Protein AF-A0A920E4S6-F1 (afdb_monomer)

Secondary structure (DSSP, 8-state):
--PPPEEEEEE--SHHHHHHHHHHHHT--SSS-EEEEEEE-SS-----SGGGTTPEEESSGGGGGG----SEEEE-S--SSTHHHHHHHHHHHHHHHHH---

pLDDT: mean 86.42, std 15.4, range [35.28, 97.88]

Sequence (102 aa):
MLNPKIKIAIAGVGTVGKGLIDLLLKYKNKQTKIEITAIASRRKQEFKGEIFKNTVFFSDAKKLLKFHNYDILVELIGGEKGVSKDIVFNALREKEKCCNSK

Foldseek 3Di:
DPADEAEEAEEECDPVNVVVLVCCVVCVDPNHHYAHAEYEYCDDDDDDDPSCVNYDYHNDLLVLLVDDPGPYYHYDNDDDDDSSVSNVVSVVVVVVVVVDDD

Radius of gyration: 14.02 Å; Cα contacts (8 Å, |Δi|>4): 143; chains: 1; bounding box: 37×19×35 Å

Nearest PDB structures (foldseek):
  4pg5-assembly1_A  TM=7.756E-01  e=3.990E-06  Staphylococcus aureus M1064
  4pg8-assembly1_A  TM=7.785E-01  e=7.272E-06  Staphylococcus aureus M1064
  4pg6-assembly1_A  TM=7.800E-01  e=8.310E-06  Staphylococcus aureus
  4pg7-assembly1_A  TM=7.750E-01  e=7.272E-06  Staphylococcus aureus M1064
  4pg4-assembly1_A  TM=7.776E-01  e=1.015E-05  Staphylococcus aureus M1064

Structure (mmCIF, N/CA/C/O backbone):
data_AF-A0A920E4S6-F1
#
_entry.id   AF-A0A920E4S6-F1
#
loop_
_atom_site.group_PDB
_atom_site.id
_atom_site.type_symbol
_atom_site.label_atom_id
_atom_site.label_alt_id
_atom_site.label_comp_id
_atom_site.label_asym_id
_atom_site.label_entity_id
_atom_site.label_seq_id
_atom_site.pdbx_PDB_ins_code
_atom_site.Cartn_x
_atom_site.Cartn_y
_atom_site.Cartn_z
_atom_site.occupancy
_atom_sit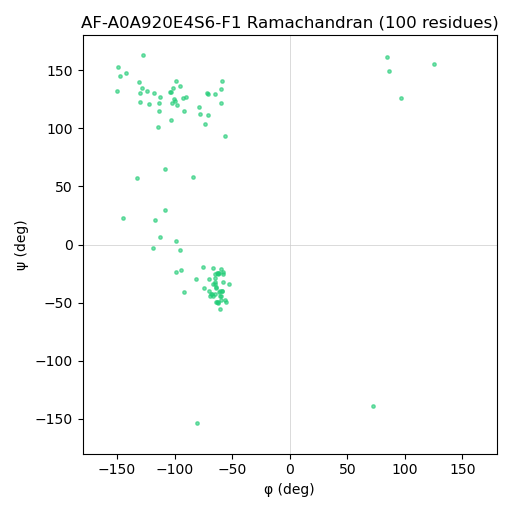e.B_iso_or_equiv
_atom_site.auth_seq_id
_atom_site.auth_comp_id
_atom_site.auth_asym_id
_atom_site.auth_atom_id
_atom_site.pdbx_PDB_model_num
ATOM 1 N N . MET A 1 1 ? -23.712 3.948 14.479 1.00 45.25 1 MET A N 1
ATOM 2 C CA . MET A 1 1 ? -23.388 3.229 13.225 1.00 45.25 1 MET A CA 1
ATOM 3 C C . MET A 1 1 ? -21.918 2.835 13.272 1.00 45.25 1 MET A C 1
ATOM 5 O O . MET A 1 1 ? -21.106 3.650 13.692 1.00 45.25 1 MET A O 1
ATOM 9 N N . LEU A 1 2 ? -21.564 1.592 12.936 1.00 50.66 2 LEU A N 1
ATOM 10 C CA . LEU A 1 2 ? -20.160 1.213 12.748 1.00 50.66 2 LEU A CA 1
ATOM 11 C C . LEU A 1 2 ? -19.678 1.881 11.458 1.00 50.66 2 LEU A C 1
ATOM 13 O O . LEU A 1 2 ? -20.135 1.500 10.386 1.00 50.66 2 LEU A O 1
ATOM 17 N N . ASN A 1 3 ? -18.782 2.866 11.552 1.00 57.41 3 ASN A N 1
ATOM 18 C CA . ASN A 1 3 ? -18.120 3.379 10.355 1.00 57.41 3 ASN A CA 1
ATOM 19 C C . ASN A 1 3 ? -17.357 2.216 9.700 1.00 57.41 3 ASN A C 1
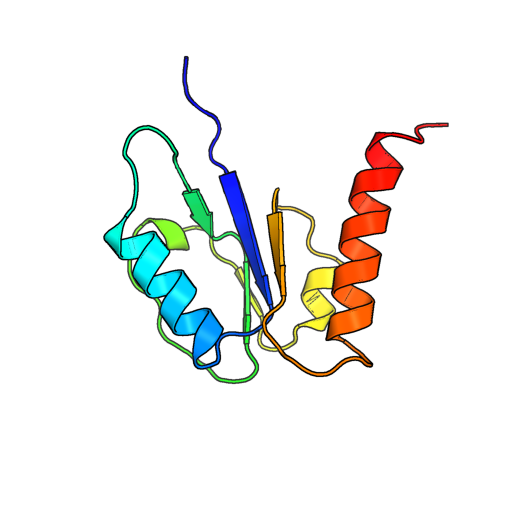ATOM 2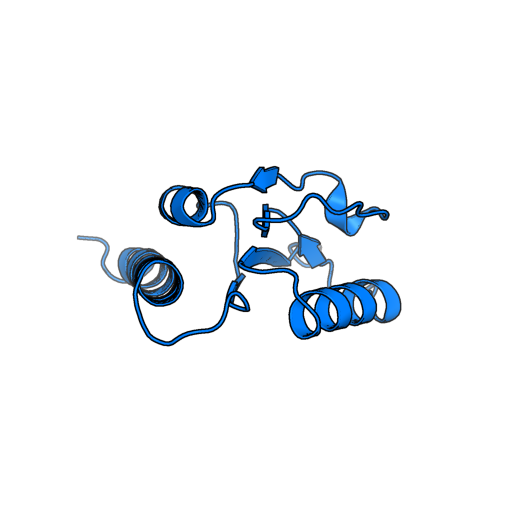1 O O . ASN A 1 3 ? -16.526 1.593 10.382 1.00 57.41 3 ASN A O 1
ATOM 25 N N . PRO A 1 4 ? -17.649 1.879 8.428 1.00 74.81 4 PRO A N 1
ATOM 26 C CA . PRO A 1 4 ? -16.927 0.826 7.737 1.00 74.81 4 PRO A CA 1
ATOM 27 C C . PRO A 1 4 ? -15.443 1.188 7.694 1.00 74.81 4 PRO A C 1
ATOM 29 O O . PRO A 1 4 ? -15.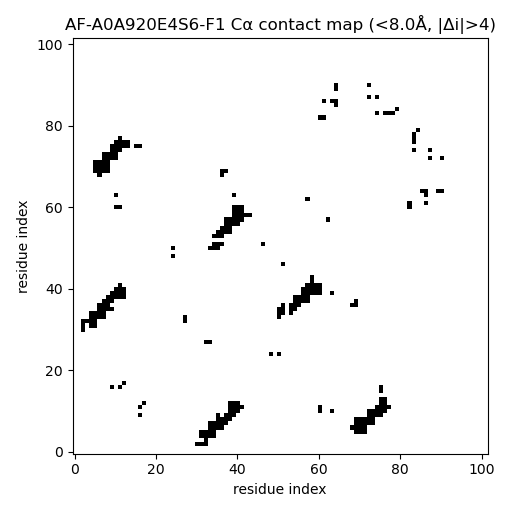068 2.355 7.564 1.00 74.81 4 PRO A O 1
ATOM 32 N N . LYS A 1 5 ? -14.590 0.180 7.880 1.00 86.69 5 LYS A N 1
ATOM 33 C CA . LYS A 1 5 ? -13.148 0.376 7.780 1.00 86.69 5 LYS A CA 1
ATOM 34 C C . LYS A 1 5 ? -12.786 0.748 6.346 1.00 86.69 5 LYS A C 1
ATOM 36 O O . LYS A 1 5 ? -13.155 0.008 5.443 1.00 86.69 5 LYS A O 1
ATOM 41 N N . ILE A 1 6 ? -12.016 1.816 6.165 1.00 91.00 6 ILE A N 1
ATOM 42 C CA . ILE A 1 6 ? -11.433 2.169 4.869 1.00 91.00 6 ILE A CA 1
ATOM 43 C C . ILE A 1 6 ? -10.207 1.286 4.644 1.00 91.00 6 ILE A C 1
ATOM 45 O O . ILE A 1 6 ? -9.247 1.338 5.420 1.00 91.00 6 ILE A O 1
ATOM 49 N N . LYS A 1 7 ? -10.242 0.478 3.588 1.00 93.44 7 LYS A N 1
ATOM 50 C CA . LYS A 1 7 ? -9.166 -0.430 3.192 1.00 93.44 7 LYS A CA 1
ATOM 51 C C . LYS A 1 7 ? -8.238 0.244 2.189 1.00 93.44 7 LYS A C 1
ATOM 53 O O . LYS A 1 7 ? -8.683 0.706 1.138 1.00 93.44 7 LYS A O 1
ATOM 58 N N . ILE A 1 8 ? -6.944 0.250 2.481 1.00 95.56 8 ILE A N 1
ATOM 59 C CA . ILE A 1 8 ? -5.922 0.883 1.645 1.00 95.56 8 ILE A CA 1
ATOM 60 C C . ILE A 1 8 ? -4.930 -0.167 1.136 1.00 95.56 8 ILE A C 1
ATOM 62 O O . ILE A 1 8 ? -4.365 -0.931 1.921 1.00 95.56 8 ILE A O 1
ATOM 66 N N . ALA A 1 9 ? -4.673 -0.161 -0.170 1.00 97.50 9 ALA A N 1
ATOM 67 C CA . ALA A 1 9 ? -3.530 -0.830 -0.781 1.00 97.50 9 ALA A CA 1
ATOM 68 C C . ALA A 1 9 ? -2.455 0.206 -1.141 1.00 97.50 9 ALA A C 1
ATOM 70 O O . ALA A 1 9 ? -2.757 1.225 -1.761 1.00 97.50 9 ALA A O 1
ATOM 71 N N . ILE A 1 10 ? -1.199 -0.047 -0.772 1.00 97.56 10 ILE A N 1
ATOM 72 C CA . ILE A 1 10 ? -0.072 0.861 -1.030 1.00 97.56 10 ILE A CA 1
ATOM 73 C C . ILE A 1 10 ? 0.890 0.203 -2.020 1.00 97.56 10 ILE A C 1
ATOM 75 O O . ILE A 1 10 ? 1.432 -0.873 -1.755 1.00 97.56 10 ILE A O 1
ATOM 79 N N . ALA A 1 11 ? 1.136 0.858 -3.150 1.00 97.00 11 ALA A N 1
ATOM 80 C CA . ALA A 1 11 ? 2.129 0.455 -4.133 1.00 97.00 11 ALA A CA 1
ATOM 81 C C . ALA A 1 11 ? 3.365 1.350 -3.998 1.00 97.00 11 ALA A C 1
ATOM 83 O O . ALA A 1 11 ? 3.334 2.504 -4.391 1.00 97.00 11 ALA A O 1
ATOM 84 N N . GLY A 1 12 ? 4.465 0.826 -3.462 1.00 95.25 12 GLY A N 1
ATOM 85 C CA . GLY A 1 12 ? 5.698 1.583 -3.250 1.00 95.25 12 GLY A CA 1
ATOM 86 C C . GLY A 1 12 ? 5.827 2.133 -1.830 1.00 95.25 12 GLY A C 1
ATOM 87 O O . GLY A 1 12 ? 4.962 2.830 -1.311 1.00 95.25 12 GLY A O 1
ATOM 88 N N . VAL A 1 13 ? 6.953 1.813 -1.187 1.00 95.06 13 VAL A N 1
ATOM 89 C CA . VAL A 1 13 ? 7.267 2.244 0.185 1.00 95.06 13 VAL A CA 1
ATOM 90 C C . VAL A 1 13 ? 8.698 2.784 0.233 1.00 95.06 13 VAL A C 1
ATOM 92 O O . VAL A 1 13 ? 9.578 2.248 0.908 1.00 95.06 13 VAL A O 1
ATOM 95 N N . GLY A 1 14 ? 8.951 3.798 -0.598 1.00 92.12 14 GLY A N 1
ATOM 96 C CA . GLY A 1 14 ? 10.144 4.646 -0.523 1.00 92.12 14 GLY A CA 1
ATOM 97 C C . GLY A 1 14 ? 9.985 5.728 0.549 1.00 92.12 14 GLY A C 1
ATOM 98 O O . GLY A 1 14 ? 9.210 5.562 1.487 1.00 92.12 14 GLY A O 1
ATOM 99 N N . THR A 1 15 ? 10.672 6.860 0.398 1.00 93.75 15 THR A N 1
ATOM 100 C CA . THR A 1 15 ? 10.606 7.980 1.356 1.00 93.75 15 THR A CA 1
ATOM 101 C C . THR A 1 15 ? 9.174 8.467 1.588 1.00 93.75 15 THR A C 1
ATOM 103 O O . THR A 1 15 ? 8.726 8.542 2.729 1.00 93.75 15 THR A O 1
ATOM 106 N N . VAL A 1 16 ? 8.422 8.715 0.510 1.00 95.31 16 VAL A N 1
ATOM 107 C CA . VAL A 1 16 ? 7.038 9.210 0.605 1.00 95.31 16 VAL A CA 1
ATOM 108 C C . VAL A 1 16 ? 6.102 8.151 1.192 1.00 95.31 16 VAL A C 1
ATOM 110 O O . VAL A 1 16 ? 5.306 8.457 2.072 1.00 95.31 16 VAL A O 1
ATOM 113 N N . GLY A 1 17 ? 6.229 6.890 0.766 1.00 94.88 17 GLY A N 1
ATOM 114 C CA . GLY A 1 17 ? 5.393 5.800 1.282 1.00 94.88 17 GLY A CA 1
ATOM 115 C C . GLY A 1 17 ? 5.610 5.515 2.767 1.00 94.88 17 GLY A C 1
ATOM 116 O O . GLY A 1 17 ? 4.643 5.262 3.480 1.00 94.88 17 GLY A O 1
ATOM 117 N N . LYS A 1 18 ? 6.852 5.624 3.258 1.00 94.25 18 LYS A N 1
ATOM 118 C CA . LYS A 1 18 ? 7.142 5.563 4.699 1.00 94.25 18 LYS A CA 1
ATOM 119 C C . LYS A 1 18 ? 6.483 6.722 5.446 1.00 94.25 18 LYS A C 1
ATOM 121 O O . LYS A 1 18 ? 5.749 6.471 6.391 1.00 94.25 18 LYS A O 1
ATOM 126 N N . GLY A 1 19 ? 6.650 7.955 4.963 1.00 95.00 19 GLY A N 1
ATOM 127 C CA . GLY A 1 19 ? 6.027 9.131 5.578 1.00 95.00 19 GLY A CA 1
ATOM 128 C C . GLY A 1 19 ? 4.498 9.045 5.634 1.00 95.00 19 GLY A C 1
ATOM 129 O O . GLY A 1 19 ? 3.903 9.369 6.658 1.00 95.00 19 GLY A O 1
ATOM 130 N N . LEU A 1 20 ? 3.850 8.538 4.578 1.00 95.12 20 LEU A N 1
ATOM 131 C CA . LEU A 1 20 ? 2.410 8.269 4.588 1.00 95.12 20 LEU A CA 1
ATOM 132 C C . LEU A 1 20 ? 2.032 7.272 5.690 1.00 95.12 20 LEU A C 1
ATOM 134 O O . LEU A 1 20 ? 1.093 7.516 6.443 1.00 95.12 20 LEU A O 1
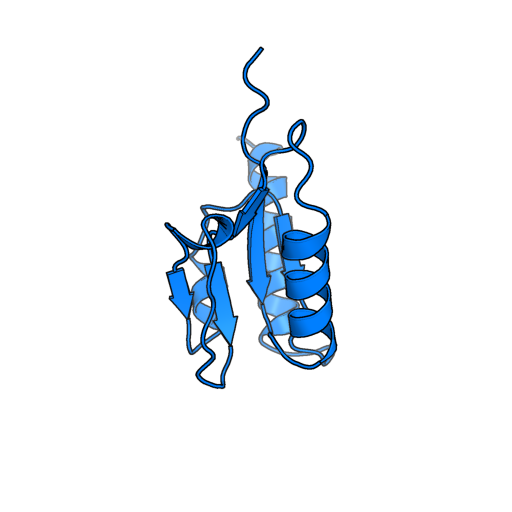ATOM 138 N N . ILE A 1 21 ? 2.756 6.157 5.794 1.00 94.31 21 ILE A N 1
ATOM 139 C CA . ILE A 1 21 ? 2.513 5.142 6.822 1.00 94.31 21 ILE A CA 1
ATOM 140 C C . ILE A 1 21 ? 2.686 5.729 8.228 1.00 94.31 21 ILE A C 1
ATOM 142 O O . ILE A 1 21 ? 1.825 5.514 9.084 1.00 94.31 21 ILE A O 1
ATOM 146 N N . ASP A 1 22 ? 3.738 6.514 8.452 1.00 93.19 22 ASP A N 1
ATOM 147 C CA . ASP A 1 22 ? 3.994 7.170 9.735 1.00 93.19 22 ASP A CA 1
ATOM 148 C C . ASP A 1 22 ? 2.859 8.135 10.105 1.00 93.19 22 ASP A C 1
ATOM 150 O O . ASP A 1 22 ? 2.394 8.147 11.246 1.00 93.19 22 ASP A O 1
ATOM 154 N N . LEU A 1 23 ? 2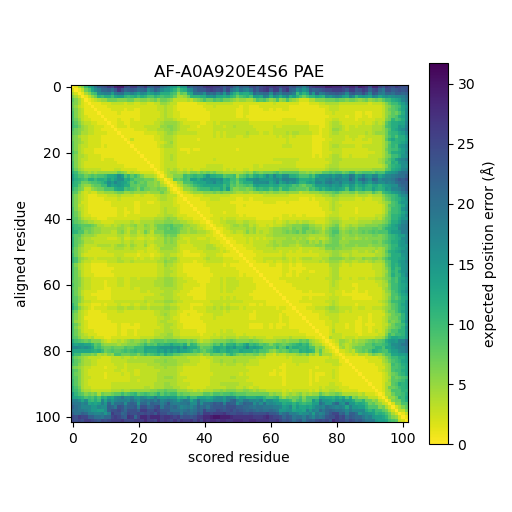.342 8.896 9.133 1.00 92.69 23 LEU A N 1
ATOM 155 C CA . LEU A 1 23 ? 1.187 9.775 9.329 1.00 92.69 23 LEU A CA 1
ATOM 156 C C . LEU A 1 23 ? -0.088 8.987 9.656 1.00 92.69 23 LEU A C 1
ATOM 158 O O . LEU A 1 23 ? -0.816 9.373 10.571 1.00 92.69 23 LEU A O 1
ATOM 162 N N . LEU A 1 24 ? -0.350 7.875 8.964 1.00 91.44 24 LEU A N 1
ATOM 163 C CA . LEU A 1 24 ? -1.513 7.018 9.231 1.00 91.44 24 LEU A CA 1
ATOM 164 C C . LEU A 1 24 ? -1.454 6.387 10.629 1.00 91.44 24 LEU A C 1
ATOM 166 O O . LEU A 1 24 ? -2.482 6.274 11.297 1.00 91.44 24 LEU A O 1
ATOM 170 N N . LEU A 1 25 ? -0.261 6.000 11.086 1.00 90.38 25 LEU A N 1
ATOM 171 C CA . LEU A 1 25 ? -0.043 5.486 12.438 1.00 90.38 25 LEU A CA 1
ATOM 172 C C . LEU A 1 25 ? -0.209 6.586 13.493 1.00 90.38 25 LEU A C 1
ATOM 174 O O . LEU A 1 25 ? -0.874 6.362 14.505 1.00 90.38 25 LEU A O 1
ATOM 178 N N . LYS A 1 26 ? 0.352 7.776 13.244 1.00 88.94 26 LYS A N 1
ATOM 179 C CA . LYS A 1 26 ? 0.310 8.921 14.165 1.00 88.94 26 LYS A CA 1
ATOM 180 C C . LYS A 1 26 ? -1.098 9.489 14.334 1.00 88.94 26 LYS A C 1
ATOM 182 O O . LYS A 1 26 ? -1.495 9.813 15.449 1.00 88.94 26 LYS A O 1
ATOM 187 N N . TYR A 1 27 ? -1.850 9.610 13.243 1.00 83.12 27 TYR A N 1
ATOM 188 C CA . TYR A 1 27 ? -3.161 10.262 13.214 1.00 83.12 27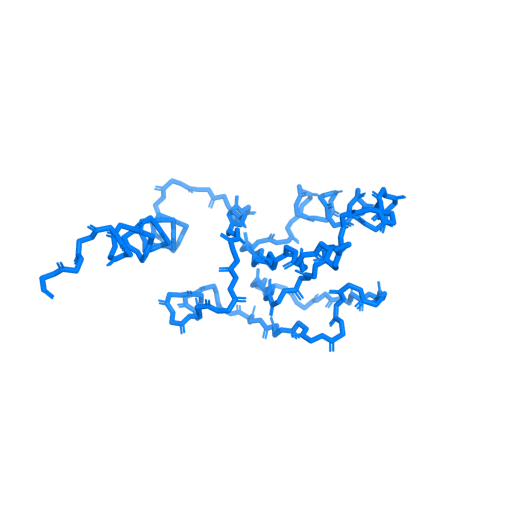 TYR A CA 1
ATOM 189 C C . TYR A 1 27 ? -4.318 9.274 13.049 1.00 83.12 27 TYR A C 1
ATOM 191 O O . TYR A 1 27 ? -5.358 9.633 12.498 1.00 83.12 27 TYR A O 1
ATOM 199 N N . LYS A 1 28 ? -4.172 8.034 13.537 1.00 71.38 28 LYS A N 1
ATOM 200 C CA . LYS A 1 28 ? -5.244 7.026 13.553 1.00 71.38 28 LYS A CA 1
ATOM 201 C C . LYS A 1 28 ? -6.471 7.581 14.299 1.00 71.38 28 LYS A C 1
ATOM 203 O O . LYS A 1 28 ? -6.567 7.492 15.522 1.00 71.38 28 LYS A O 1
ATOM 208 N N . ASN A 1 29 ? -7.411 8.180 13.568 1.00 67.44 29 ASN A N 1
ATOM 209 C CA . ASN A 1 29 ? -8.617 8.764 14.144 1.00 67.44 29 ASN A CA 1
ATOM 210 C C . ASN A 1 29 ? -9.541 7.632 14.621 1.00 67.44 29 ASN A C 1
ATOM 212 O O . ASN A 1 29 ? -9.845 6.708 13.870 1.00 67.44 29 ASN A O 1
ATOM 216 N N . LYS A 1 30 ? -10.026 7.701 15.866 1.00 67.31 30 LYS A N 1
ATOM 217 C CA . LYS A 1 30 ? -10.968 6.707 16.412 1.00 67.31 30 LYS A CA 1
ATOM 218 C C . LYS A 1 30 ? -12.291 6.647 15.630 1.00 67.31 30 LYS A C 1
ATOM 220 O O . LYS A 1 30 ? -12.944 5.606 15.646 1.00 67.31 30 LYS A O 1
ATOM 225 N N . GLN A 1 31 ? -12.671 7.728 14.943 1.00 68.31 31 GLN A N 1
ATOM 226 C CA . GLN A 1 31 ? -13.892 7.810 14.131 1.00 68.31 31 GLN A CA 1
ATOM 227 C C . GLN A 1 31 ? -13.738 7.191 12.732 1.00 68.31 31 GLN A C 1
ATOM 229 O O . GLN A 1 31 ? -14.707 6.648 12.200 1.00 68.31 31 GLN A O 1
ATOM 234 N N . THR A 1 32 ? -12.532 7.209 12.156 1.00 72.38 32 THR A N 1
ATOM 235 C CA . THR A 1 32 ? -12.253 6.631 10.832 1.00 72.38 32 THR A CA 1
ATOM 236 C C . THR A 1 32 ? -11.300 5.462 10.988 1.00 72.38 32 THR A C 1
ATOM 238 O O . THR A 1 32 ? -10.092 5.627 11.146 1.00 72.38 32 THR A O 1
ATOM 241 N N . LYS A 1 33 ? -11.843 4.245 10.944 1.00 86.31 33 LYS A N 1
ATOM 242 C CA . LYS A 1 33 ? -11.021 3.042 11.050 1.00 86.31 33 LYS A CA 1
ATOM 243 C C . LYS A 1 33 ? -10.334 2.791 9.709 1.00 86.31 33 LYS A C 1
ATOM 245 O O . LYS A 1 33 ? -10.997 2.456 8.738 1.00 86.31 33 LYS A O 1
ATOM 250 N N . ILE A 1 34 ? -9.017 2.941 9.659 1.00 89.75 34 ILE A N 1
ATOM 251 C CA . ILE A 1 34 ? -8.214 2.629 8.472 1.00 89.75 34 ILE A CA 1
ATOM 252 C C . ILE A 1 34 ? -7.585 1.246 8.658 1.00 89.75 34 ILE A C 1
ATOM 254 O O . ILE A 1 34 ? -7.164 0.892 9.763 1.00 89.75 34 ILE A O 1
ATOM 258 N N . GLU A 1 35 ? -7.541 0.464 7.586 1.00 92.50 35 GLU A N 1
ATOM 259 C CA . GLU A 1 35 ? -6.858 -0.825 7.498 1.00 92.50 35 GLU A CA 1
ATOM 260 C C . GLU A 1 35 ? -5.983 -0.841 6.246 1.00 92.50 35 GLU A C 1
ATOM 262 O O . GLU A 1 35 ? -6.451 -0.516 5.157 1.00 92.50 35 GLU A O 1
ATOM 267 N N . ILE A 1 36 ? -4.716 -1.226 6.384 1.00 95.50 36 ILE A N 1
ATOM 268 C CA . ILE A 1 36 ? -3.846 -1.440 5.229 1.00 95.50 36 ILE A CA 1
ATOM 269 C C . ILE A 1 36 ? -3.970 -2.914 4.849 1.00 95.50 36 ILE A C 1
ATOM 271 O O . ILE A 1 36 ? -3.611 -3.801 5.620 1.00 95.50 36 ILE A O 1
ATOM 275 N N . THR A 1 37 ? -4.513 -3.196 3.671 1.00 97.25 37 THR A N 1
ATOM 276 C CA . THR A 1 37 ? -4.814 -4.567 3.231 1.00 97.25 37 THR A CA 1
ATOM 277 C C . THR A 1 37 ? -3.750 -5.131 2.304 1.00 97.25 37 THR A C 1
ATOM 279 O O . THR A 1 37 ? -3.580 -6.348 2.242 1.00 97.25 37 THR A O 1
ATOM 282 N N . ALA A 1 38 ? -2.986 -4.272 1.629 1.00 97.88 38 ALA A N 1
ATOM 283 C CA . ALA A 1 38 ? -1.830 -4.687 0.850 1.00 97.88 38 ALA A CA 1
ATOM 284 C C . ALA A 1 38 ? -0.713 -3.642 0.847 1.00 97.88 38 ALA A C 1
ATOM 286 O O . ALA A 1 38 ? -0.968 -2.439 0.790 1.00 97.88 38 ALA A O 1
ATOM 287 N N . ILE A 1 39 ? 0.530 -4.122 0.834 1.00 97.88 39 ILE A N 1
ATOM 288 C CA . ILE A 1 39 ? 1.726 -3.317 0.579 1.00 97.88 39 ILE A CA 1
ATOM 289 C C . ILE A 1 39 ? 2.562 -4.014 -0.492 1.00 97.88 39 ILE A C 1
ATOM 291 O O . ILE A 1 39 ? 3.003 -5.145 -0.295 1.00 97.88 39 ILE A O 1
ATOM 295 N N . ALA A 1 40 ? 2.835 -3.328 -1.600 1.00 97.00 40 ALA A N 1
ATOM 296 C CA . ALA A 1 40 ? 3.816 -3.764 -2.585 1.00 97.00 40 ALA A CA 1
ATOM 297 C C . ALA A 1 40 ? 5.125 -2.981 -2.438 1.00 97.00 40 ALA A C 1
ATOM 299 O O . ALA A 1 40 ? 5.150 -1.756 -2.552 1.00 97.00 40 ALA A O 1
ATOM 300 N N . SER A 1 41 ? 6.233 -3.684 -2.214 1.00 94.81 41 SER A N 1
ATOM 301 C CA . SER A 1 41 ? 7.557 -3.079 -2.101 1.00 94.81 41 SER A CA 1
ATOM 302 C C . SER A 1 41 ? 8.644 -4.035 -2.574 1.00 94.81 41 SER A C 1
ATOM 304 O O . SER A 1 41 ? 8.702 -5.185 -2.150 1.00 94.81 41 SER A O 1
ATOM 306 N N . ARG A 1 42 ? 9.556 -3.538 -3.419 1.00 91.19 42 ARG A N 1
ATOM 307 C CA . ARG A 1 42 ? 10.712 -4.316 -3.904 1.00 91.19 42 ARG A CA 1
ATOM 308 C C . ARG A 1 42 ? 11.687 -4.675 -2.782 1.00 91.19 42 ARG A C 1
ATOM 310 O O . ARG A 1 42 ? 12.396 -5.670 -2.871 1.00 91.19 42 ARG A O 1
ATOM 317 N N . ARG A 1 43 ? 11.759 -3.833 -1.747 1.00 88.50 43 ARG A N 1
ATOM 318 C CA . ARG A 1 43 ? 12.636 -4.032 -0.591 1.00 88.50 43 ARG A CA 1
ATOM 319 C C . ARG A 1 43 ? 11.815 -4.580 0.565 1.00 88.50 43 ARG A C 1
ATOM 321 O O . ARG A 1 43 ? 10.746 -4.045 0.858 1.00 88.50 43 ARG A O 1
ATOM 328 N N . LYS A 1 44 ? 12.345 -5.600 1.245 1.00 86.75 44 LYS A N 1
ATOM 329 C CA . LYS A 1 44 ? 11.778 -6.076 2.510 1.00 86.75 44 LYS A CA 1
ATOM 330 C C . LYS A 1 44 ? 11.793 -4.938 3.529 1.00 86.75 44 LYS A C 1
ATOM 332 O O . LYS A 1 44 ? 12.785 -4.221 3.645 1.00 86.75 44 LYS A O 1
ATOM 337 N N . GLN A 1 45 ? 10.675 -4.763 4.220 1.00 87.88 45 GLN A N 1
ATOM 338 C CA . GLN A 1 45 ? 10.478 -3.747 5.245 1.00 87.88 45 GLN A CA 1
ATOM 339 C C . GLN A 1 45 ? 9.636 -4.344 6.362 1.00 87.88 45 GLN A C 1
ATOM 341 O O . GLN A 1 45 ? 8.786 -5.197 6.108 1.00 87.88 45 GLN A O 1
ATOM 346 N N . GLU A 1 46 ? 9.888 -3.892 7.582 1.00 90.00 46 GLU A N 1
ATOM 347 C CA . GLU A 1 46 ? 9.114 -4.288 8.748 1.00 90.00 46 GLU A CA 1
ATOM 348 C C . GLU A 1 46 ? 8.026 -3.256 9.025 1.00 90.00 46 GLU A C 1
ATOM 350 O O . GLU A 1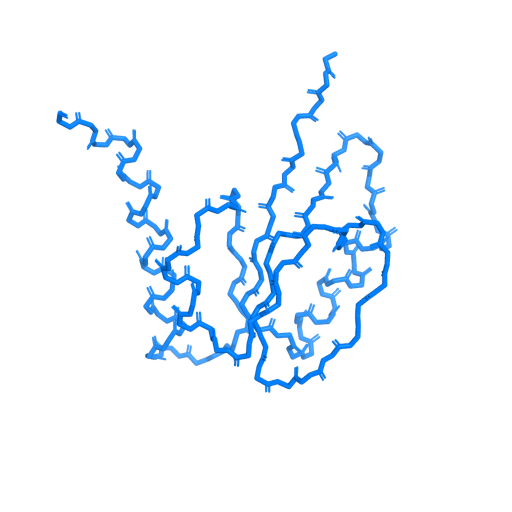 46 ? 8.272 -2.051 8.984 1.00 90.00 46 GLU A O 1
ATOM 355 N N . PHE A 1 47 ? 6.827 -3.742 9.334 1.00 91.25 47 PHE A N 1
ATOM 356 C CA . PHE A 1 47 ? 5.672 -2.920 9.672 1.00 91.25 47 PHE A CA 1
ATOM 357 C C . PHE A 1 47 ? 5.096 -3.415 10.995 1.00 91.25 47 PHE A C 1
ATOM 359 O O . PHE A 1 47 ? 4.955 -4.621 11.202 1.00 91.25 47 PHE A O 1
ATOM 366 N N . LYS A 1 48 ? 4.784 -2.491 11.906 1.00 90.50 48 LYS A N 1
ATOM 367 C CA . LYS A 1 48 ? 4.251 -2.798 13.240 1.00 90.50 48 LYS A CA 1
ATOM 368 C C . LYS A 1 48 ? 3.017 -1.946 13.512 1.00 90.50 48 LYS A C 1
ATOM 370 O O . LYS A 1 48 ? 2.986 -0.769 13.171 1.00 90.50 48 LYS A O 1
ATOM 375 N N . GLY A 1 49 ? 2.011 -2.549 14.140 1.00 88.56 49 GLY A N 1
ATOM 376 C CA . GLY A 1 49 ? 0.760 -1.887 14.510 1.00 88.56 49 GLY A CA 1
ATOM 377 C C . GLY A 1 49 ? -0.479 -2.599 13.970 1.00 88.56 49 GLY A C 1
ATOM 378 O O . GLY A 1 49 ? -0.438 -3.297 12.961 1.00 88.56 49 GLY A O 1
ATOM 379 N N . GLU A 1 50 ? -1.612 -2.404 14.644 1.00 88.94 50 GLU A N 1
ATOM 380 C CA . GLU A 1 50 ? -2.866 -3.116 14.345 1.00 88.94 50 GLU A CA 1
ATOM 381 C C . GLU A 1 50 ? -3.426 -2.854 12.942 1.00 88.94 50 GLU A C 1
ATOM 383 O O . GLU A 1 50 ? -4.157 -3.685 12.409 1.00 88.94 50 GLU A O 1
ATOM 388 N N . ILE A 1 51 ? -3.093 -1.704 12.343 1.00 90.88 51 ILE A N 1
ATOM 389 C CA . ILE A 1 51 ? -3.510 -1.341 10.980 1.00 90.88 51 ILE A CA 1
ATOM 390 C C . ILE A 1 51 ? -3.006 -2.349 9.936 1.00 90.88 51 ILE A C 1
ATOM 392 O O . ILE A 1 51 ? -3.607 -2.452 8.869 1.00 90.88 51 ILE A O 1
ATOM 396 N N . PHE A 1 52 ? -1.954 -3.112 10.269 1.00 93.88 52 PHE A N 1
ATOM 397 C CA . PHE A 1 52 ? -1.345 -4.106 9.392 1.00 93.88 52 PHE A CA 1
ATOM 398 C C . PHE A 1 52 ? -1.793 -5.552 9.644 1.00 93.88 52 PHE A C 1
ATOM 400 O O . PHE A 1 52 ? -1.276 -6.473 9.016 1.00 93.88 52 PHE A O 1
ATOM 407 N N . LYS A 1 53 ? -2.728 -5.789 10.578 1.00 90.62 53 LYS A N 1
ATOM 408 C CA . LYS A 1 53 ? -3.074 -7.142 11.062 1.00 90.62 53 LYS A CA 1
ATOM 409 C C . LYS A 1 53 ? -3.428 -8.129 9.940 1.00 90.62 53 LYS A C 1
ATOM 411 O O . LYS A 1 53 ? -3.107 -9.306 10.054 1.00 90.62 53 LYS A O 1
ATOM 416 N N . ASN A 1 54 ? -4.060 -7.646 8.871 1.00 92.75 54 ASN A N 1
ATOM 417 C CA . ASN A 1 54 ? -4.470 -8.454 7.720 1.00 92.75 54 ASN A CA 1
ATOM 418 C C . ASN A 1 54 ? -3.759 -8.028 6.421 1.00 92.75 54 ASN A C 1
ATOM 420 O O . ASN A 1 54 ? -4.278 -8.267 5.330 1.00 92.75 54 ASN A O 1
ATOM 424 N N . THR A 1 55 ? -2.613 -7.342 6.511 1.00 97.00 55 THR A N 1
ATOM 425 C CA . THR A 1 55 ? -1.895 -6.866 5.324 1.00 97.00 55 THR A CA 1
ATOM 426 C C . THR A 1 55 ? -1.243 -8.019 4.574 1.00 97.00 55 THR A C 1
ATOM 428 O O . THR A 1 55 ? -0.476 -8.796 5.141 1.00 97.00 55 THR A O 1
ATOM 431 N N . VAL A 1 56 ? -1.467 -8.066 3.262 1.00 97.56 56 VAL A N 1
ATOM 432 C CA . VAL A 1 56 ? -0.696 -8.909 2.347 1.00 97.56 56 VAL A CA 1
ATOM 433 C C . VAL A 1 56 ? 0.512 -8.130 1.825 1.00 97.56 56 VAL A C 1
ATOM 435 O O . VAL A 1 56 ? 0.376 -7.031 1.287 1.00 97.56 56 VAL A O 1
ATOM 438 N N . PHE A 1 57 ? 1.706 -8.704 1.952 1.00 97.12 57 PHE A N 1
ATOM 439 C CA . PHE A 1 57 ? 2.942 -8.090 1.469 1.00 97.12 57 PHE A CA 1
ATOM 440 C C . PHE A 1 57 ? 3.369 -8.691 0.131 1.00 97.12 57 PHE A C 1
ATOM 442 O O . PHE A 1 57 ? 3.555 -9.902 -0.001 1.00 97.12 57 PHE A O 1
ATOM 449 N N . PHE A 1 58 ? 3.569 -7.835 -0.866 1.00 97.06 58 PHE A N 1
ATOM 450 C CA . PHE A 1 58 ? 4.005 -8.219 -2.200 1.00 97.06 58 PHE A CA 1
ATOM 451 C C . PHE A 1 58 ? 5.413 -7.692 -2.487 1.00 97.06 58 PHE A C 1
ATOM 453 O O . PHE A 1 58 ? 5.670 -6.494 -2.403 1.00 97.06 58 PHE A O 1
ATOM 460 N N . SER A 1 59 ? 6.321 -8.582 -2.893 1.00 95.25 59 SER A N 1
ATOM 461 C CA . SER A 1 59 ? 7.636 -8.198 -3.429 1.00 95.25 59 SER A CA 1
ATOM 462 C C . SER A 1 59 ? 7.565 -7.664 -4.867 1.00 95.25 59 SER A C 1
ATOM 464 O O . SER A 1 59 ? 8.471 -6.963 -5.313 1.00 95.25 59 SER A O 1
ATOM 466 N N . ASP A 1 60 ? 6.476 -7.975 -5.579 1.00 94.56 60 ASP A N 1
ATOM 467 C CA . ASP A 1 60 ? 6.186 -7.528 -6.941 1.00 94.56 60 ASP A CA 1
ATOM 468 C C . ASP A 1 60 ? 4.855 -6.770 -6.975 1.00 94.56 60 ASP A C 1
ATOM 470 O O . ASP A 1 60 ? 3.802 -7.318 -6.640 1.00 94.56 60 ASP A O 1
ATOM 474 N N . ALA A 1 61 ? 4.904 -5.512 -7.414 1.00 95.19 61 ALA A N 1
ATOM 475 C CA . ALA A 1 61 ? 3.736 -4.651 -7.514 1.00 95.19 61 ALA A CA 1
ATOM 476 C C . ALA A 1 61 ? 2.708 -5.143 -8.541 1.00 95.19 61 ALA A C 1
ATOM 478 O O . ALA A 1 61 ? 1.519 -4.904 -8.342 1.00 95.19 61 ALA A O 1
ATOM 479 N N . LYS A 1 62 ? 3.102 -5.911 -9.569 1.00 95.56 62 LYS A N 1
ATOM 480 C CA . LYS A 1 62 ? 2.154 -6.482 -10.547 1.00 95.56 62 LYS A CA 1
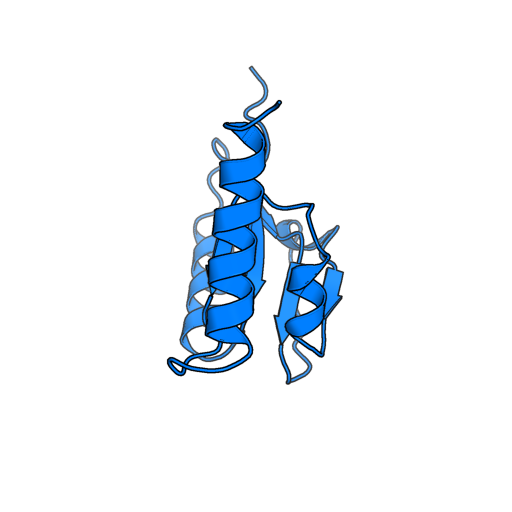ATOM 481 C C . LYS A 1 62 ? 1.087 -7.362 -9.896 1.00 95.56 62 LYS A C 1
ATOM 483 O O . LYS A 1 62 ? 0.001 -7.510 -10.449 1.00 95.56 62 LYS A O 1
ATOM 488 N N . LYS A 1 63 ? 1.348 -7.910 -8.704 1.00 97.12 63 LYS A N 1
ATOM 489 C CA . LYS A 1 63 ? 0.353 -8.675 -7.936 1.00 97.12 63 LYS A CA 1
ATOM 490 C C . LYS A 1 63 ? -0.868 -7.836 -7.543 1.00 97.12 63 LYS A C 1
ATOM 492 O O . LYS A 1 63 ? -1.952 -8.397 -7.407 1.00 97.12 63 LYS A O 1
ATOM 497 N N . LEU A 1 64 ? -0.733 -6.509 -7.453 1.00 96.25 64 LEU A N 1
ATOM 498 C CA . LEU A 1 64 ? -1.856 -5.603 -7.197 1.00 96.25 64 LEU A CA 1
ATOM 499 C C . LEU A 1 64 ? -2.872 -5.556 -8.346 1.00 96.25 64 LEU A C 1
ATOM 501 O O . LEU A 1 64 ? -4.024 -5.221 -8.101 1.00 96.25 64 LEU A O 1
ATOM 505 N N . LEU A 1 65 ? -2.501 -5.959 -9.569 1.00 95.19 65 LEU A N 1
ATOM 506 C CA . LEU A 1 65 ? -3.436 -6.037 -10.702 1.00 95.19 65 LEU A CA 1
ATOM 507 C C . LEU A 1 65 ? -4.569 -7.050 -10.471 1.00 95.19 65 LEU A C 1
ATOM 509 O O . LEU A 1 65 ? -5.632 -6.922 -11.067 1.00 95.19 65 LEU A O 1
ATOM 513 N N . LYS A 1 66 ? -4.335 -8.052 -9.614 1.00 94.81 66 LYS A N 1
ATOM 514 C CA . LYS A 1 66 ? -5.291 -9.120 -9.276 1.00 94.81 66 LYS A CA 1
ATOM 515 C C . LYS A 1 66 ? -5.781 -9.043 -7.828 1.00 94.81 66 LYS A C 1
ATOM 517 O O . LYS A 1 66 ? -6.418 -9.972 -7.336 1.00 94.81 66 LYS A O 1
ATOM 522 N N . PHE A 1 67 ? -5.419 -7.986 -7.107 1.00 95.38 67 PHE A N 1
ATOM 523 C CA . PHE A 1 67 ? -5.819 -7.796 -5.722 1.00 95.38 67 PHE A CA 1
ATOM 524 C C . PHE A 1 67 ? -6.994 -6.825 -5.690 1.00 95.38 67 PHE A C 1
ATOM 526 O O . PHE A 1 67 ? -6.873 -5.716 -6.190 1.00 95.38 67 PHE A O 1
ATOM 533 N N . HIS A 1 68 ? -8.119 -7.230 -5.102 1.00 91.88 68 HIS A N 1
ATOM 534 C CA . HIS A 1 68 ? -9.354 -6.431 -5.116 1.00 91.88 68 HIS A CA 1
ATOM 535 C C . HIS A 1 68 ? -9.829 -6.026 -3.712 1.00 91.88 68 HIS A C 1
ATOM 537 O O . HIS A 1 68 ? -10.810 -5.305 -3.570 1.00 91.88 68 HIS A O 1
ATOM 543 N N . ASN A 1 69 ? -9.142 -6.463 -2.648 1.00 94.00 69 ASN A N 1
ATOM 544 C CA . ASN A 1 69 ? -9.534 -6.169 -1.267 1.00 94.00 69 ASN A CA 1
ATOM 545 C C . ASN A 1 69 ? -9.016 -4.792 -0.807 1.00 94.00 69 ASN A C 1
ATOM 547 O O . ASN A 1 69 ? -8.263 -4.702 0.161 1.00 94.00 69 ASN A O 1
ATOM 551 N N . TYR A 1 70 ? -9.390 -3.718 -1.503 1.00 94.31 70 TYR A N 1
ATOM 552 C CA . TYR A 1 70 ? -9.129 -2.335 -1.093 1.00 94.31 70 TYR A CA 1
ATOM 553 C C . TYR A 1 70 ? -10.220 -1.382 -1.589 1.00 94.31 70 TYR A C 1
ATOM 555 O O . TYR A 1 70 ? -10.833 -1.592 -2.634 1.00 94.31 70 TYR A O 1
ATOM 563 N N . ASP A 1 71 ? -10.409 -0.289 -0.858 1.00 92.81 71 ASP A N 1
ATOM 564 C CA . ASP A 1 71 ? -11.260 0.822 -1.272 1.00 92.81 71 ASP A CA 1
ATOM 565 C C . ASP A 1 71 ? -10.441 1.867 -2.027 1.00 92.81 71 ASP A C 1
ATOM 567 O O . ASP A 1 71 ? -10.893 2.374 -3.056 1.00 92.81 71 ASP A O 1
ATOM 571 N N . ILE A 1 72 ? -9.224 2.126 -1.537 1.00 93.88 72 ILE A N 1
ATOM 572 C CA . ILE A 1 72 ? -8.280 3.120 -2.049 1.00 93.88 72 ILE A CA 1
ATOM 573 C C . ILE A 1 72 ? -6.956 2.434 -2.391 1.00 93.88 72 ILE A C 1
ATOM 575 O O . ILE A 1 72 ? -6.400 1.688 -1.584 1.00 93.88 72 ILE A O 1
ATOM 579 N N . LEU A 1 73 ? -6.432 2.731 -3.576 1.00 96.25 73 LEU A N 1
ATOM 580 C CA . LEU A 1 73 ? -5.069 2.404 -3.971 1.00 96.25 73 LEU A CA 1
ATOM 581 C C . LEU A 1 73 ? -4.221 3.681 -3.919 1.00 96.25 73 LEU A C 1
ATOM 583 O O . LEU A 1 73 ? -4.603 4.695 -4.499 1.00 96.25 73 LEU A O 1
ATOM 587 N N . VAL A 1 74 ? -3.058 3.614 -3.275 1.00 97.19 74 VAL A N 1
ATOM 588 C CA . VAL A 1 74 ? -2.081 4.709 -3.227 1.00 97.19 74 VAL A CA 1
ATOM 589 C C . VAL A 1 74 ? -0.815 4.292 -3.974 1.00 97.19 74 VAL A C 1
ATOM 591 O O . VAL A 1 74 ? -0.127 3.360 -3.556 1.00 97.19 74 VAL A O 1
ATOM 594 N N . GLU A 1 75 ? -0.512 4.967 -5.083 1.00 96.00 75 GLU A N 1
ATOM 595 C CA . GLU A 1 75 ? 0.656 4.693 -5.931 1.00 96.00 75 GLU A CA 1
ATOM 596 C C . GLU A 1 75 ? 1.815 5.645 -5.599 1.00 96.00 75 GLU A C 1
ATOM 598 O O . GLU A 1 75 ? 1.663 6.860 -5.660 1.00 96.00 75 GLU A O 1
ATOM 603 N N . LEU A 1 76 ? 2.952 5.075 -5.193 1.00 96.06 76 LEU A N 1
ATOM 604 C CA . LEU A 1 76 ? 4.170 5.736 -4.701 1.00 96.06 76 LEU A CA 1
ATOM 605 C C . LEU A 1 76 ? 5.452 4.980 -5.128 1.00 96.06 76 LEU A C 1
ATOM 607 O O . LEU A 1 76 ? 6.494 5.069 -4.469 1.00 96.06 76 LEU A O 1
ATOM 611 N N . ILE A 1 77 ? 5.390 4.178 -6.195 1.00 92.38 77 ILE A N 1
ATOM 612 C CA . ILE A 1 77 ? 6.545 3.526 -6.833 1.00 92.38 77 ILE A CA 1
ATOM 613 C C . ILE A 1 77 ? 7.394 4.582 -7.550 1.00 92.38 77 ILE A C 1
ATOM 615 O O . ILE A 1 77 ? 8.625 4.519 -7.473 1.00 92.38 77 ILE A O 1
ATOM 619 N N . GLY A 1 78 ? 6.732 5.544 -8.202 1.00 82.62 78 GLY A N 1
ATOM 620 C CA . GLY A 1 78 ? 7.350 6.578 -9.030 1.00 82.62 78 GLY A CA 1
ATOM 621 C C . GLY A 1 78 ? 7.632 6.125 -10.469 1.00 82.62 78 GLY A C 1
ATOM 622 O O . GLY A 1 78 ? 7.701 4.931 -10.768 1.00 82.62 78 GLY A O 1
ATOM 623 N N . GLY A 1 79 ? 7.830 7.107 -11.356 1.00 79.19 79 GLY A N 1
ATOM 624 C CA . GLY A 1 79 ? 7.954 6.909 -12.805 1.00 79.19 79 GLY A CA 1
ATOM 625 C C . GLY A 1 79 ? 6.597 6.892 -13.521 1.00 79.19 79 GLY A C 1
ATOM 626 O O . GLY A 1 79 ? 5.591 6.492 -12.955 1.00 79.19 79 GLY A O 1
ATOM 627 N N . GLU A 1 80 ? 6.559 7.337 -14.779 1.00 74.06 80 GLU A N 1
ATOM 628 C CA . GLU A 1 80 ? 5.303 7.539 -15.535 1.00 74.06 80 GLU A CA 1
ATOM 629 C C . GLU A 1 80 ? 4.899 6.340 -16.426 1.00 74.06 80 GLU A C 1
ATOM 631 O O . GLU A 1 80 ? 3.849 6.348 -17.075 1.00 74.06 80 GLU A O 1
ATOM 636 N N . LYS A 1 81 ? 5.743 5.300 -16.503 1.00 77.88 81 LYS A N 1
ATOM 637 C CA . LYS A 1 81 ? 5.574 4.142 -17.403 1.00 77.88 81 LYS A CA 1
ATOM 638 C C . LYS A 1 81 ? 5.650 2.816 -16.645 1.00 77.88 81 LYS A C 1
ATOM 640 O O . LYS A 1 81 ? 6.176 2.733 -15.537 1.00 77.88 81 LYS A O 1
ATOM 645 N N . GLY A 1 82 ? 5.162 1.756 -17.287 1.00 89.12 82 GLY A N 1
ATOM 646 C CA . GLY A 1 82 ? 5.229 0.390 -16.771 1.00 89.12 82 GLY A CA 1
ATOM 647 C C . GLY A 1 82 ? 4.271 0.148 -15.606 1.00 89.12 82 GLY A C 1
ATOM 648 O O . GLY A 1 82 ? 3.138 0.622 -15.614 1.00 89.12 82 GLY A O 1
ATOM 649 N N . VAL A 1 83 ? 4.739 -0.586 -14.593 1.00 92.00 83 VAL A N 1
ATOM 650 C CA . VAL A 1 83 ? 3.884 -1.146 -13.534 1.00 92.00 83 VAL A CA 1
ATOM 651 C C . VAL A 1 83 ? 3.076 -0.100 -12.749 1.00 92.00 83 VAL A C 1
ATOM 653 O O . VAL A 1 83 ? 1.955 -0.406 -12.359 1.00 92.00 83 VAL A O 1
ATOM 656 N N . SER A 1 84 ? 3.593 1.123 -12.552 1.00 91.56 84 SER A N 1
ATOM 657 C CA . SER A 1 84 ? 2.830 2.215 -11.916 1.00 91.56 84 SER A CA 1
ATOM 658 C C . SER A 1 84 ? 1.577 2.545 -12.741 1.00 91.56 84 SER A C 1
ATOM 660 O O . SER A 1 84 ? 0.455 2.413 -12.245 1.00 91.56 84 SER A O 1
ATOM 662 N N . LYS A 1 85 ? 1.757 2.849 -14.035 1.00 93.12 85 LYS A N 1
ATOM 663 C CA . LYS A 1 85 ? 0.658 3.136 -14.965 1.00 93.12 85 LYS A CA 1
ATOM 664 C C . LYS A 1 85 ? -0.342 1.981 -15.024 1.00 93.12 85 LYS A C 1
ATOM 666 O O . LYS A 1 85 ? -1.543 2.210 -14.905 1.00 93.12 85 LYS A O 1
ATOM 671 N N . ASP A 1 86 ? 0.137 0.747 -15.163 1.00 94.81 86 ASP A N 1
ATOM 672 C CA . ASP A 1 86 ? -0.737 -0.424 -15.282 1.00 94.81 86 ASP A CA 1
ATOM 673 C C . ASP A 1 86 ? -1.643 -0.590 -14.056 1.00 94.81 86 ASP A C 1
ATOM 675 O O . ASP A 1 86 ? -2.844 -0.825 -14.199 1.00 94.81 86 ASP A O 1
ATOM 679 N N . ILE A 1 87 ? -1.082 -0.428 -12.854 1.00 94.25 87 ILE A N 1
ATOM 680 C CA . ILE A 1 87 ? -1.809 -0.570 -11.590 1.00 94.25 87 ILE A CA 1
ATOM 681 C C . ILE A 1 87 ? -2.854 0.540 -11.423 1.00 94.25 87 ILE A C 1
ATOM 683 O O . ILE A 1 87 ? -3.992 0.239 -11.061 1.00 94.25 87 ILE A O 1
ATOM 687 N N . VAL A 1 88 ? -2.506 1.797 -11.724 1.00 93.81 88 VAL A N 1
ATOM 688 C CA . VAL A 1 88 ? -3.443 2.931 -11.630 1.00 93.81 88 VAL A CA 1
ATOM 689 C C . VAL A 1 88 ? -4.615 2.747 -12.592 1.00 93.81 88 VAL A C 1
ATOM 691 O O . VAL A 1 88 ? -5.772 2.800 -12.179 1.00 93.81 88 VAL A O 1
ATOM 694 N N . PHE A 1 89 ? -4.335 2.462 -13.865 1.00 93.75 89 PHE A N 1
ATOM 695 C CA . PHE A 1 89 ? -5.387 2.258 -14.863 1.00 93.75 89 PHE A CA 1
ATOM 696 C C . PHE A 1 89 ? -6.245 1.025 -14.561 1.00 93.75 89 PHE A C 1
ATOM 698 O O . PHE A 1 89 ? -7.443 1.030 -14.837 1.00 93.75 89 PHE A O 1
ATOM 705 N N . ASN A 1 90 ? -5.662 -0.031 -13.989 1.00 94.38 90 ASN A N 1
ATOM 706 C CA . ASN A 1 90 ? -6.429 -1.182 -13.529 1.00 94.38 90 ASN A CA 1
ATOM 707 C C . ASN A 1 90 ? -7.392 -0.803 -12.401 1.00 94.38 90 ASN A C 1
ATOM 709 O O . ASN A 1 90 ? -8.576 -1.100 -12.505 1.00 94.38 90 ASN A O 1
ATOM 713 N N . ALA A 1 91 ? -6.916 -0.102 -11.370 1.00 92.25 91 ALA A N 1
ATOM 714 C CA . ALA A 1 91 ? -7.756 0.336 -10.257 1.00 92.25 91 ALA A CA 1
ATOM 715 C C . ALA A 1 91 ? -8.922 1.227 -10.719 1.00 92.25 91 ALA A C 1
ATOM 717 O O . ALA A 1 91 ? -10.043 1.052 -10.246 1.00 92.25 91 ALA A O 1
ATOM 718 N N . LEU A 1 92 ? -8.682 2.127 -11.681 1.00 91.94 92 LEU A N 1
ATOM 719 C CA . LEU A 1 92 ? -9.734 2.953 -12.283 1.00 91.94 92 LEU A CA 1
ATOM 720 C C . LEU A 1 92 ? -10.783 2.101 -13.011 1.00 91.94 92 LEU A C 1
ATOM 722 O O . LEU A 1 92 ? -11.972 2.233 -12.732 1.00 91.94 92 LEU A O 1
ATOM 726 N N . ARG A 1 93 ? -10.356 1.167 -13.872 1.00 90.00 93 ARG A N 1
ATOM 727 C CA . ARG A 1 93 ? -11.279 0.269 -14.589 1.00 90.00 93 ARG A CA 1
ATOM 728 C C . ARG A 1 93 ? -12.105 -0.606 -13.653 1.00 90.00 93 ARG A C 1
ATOM 730 O O . ARG A 1 93 ? -13.284 -0.816 -13.905 1.00 90.00 93 ARG A O 1
ATOM 737 N N . GLU A 1 94 ? -11.512 -1.127 -12.583 1.00 84.19 94 GLU A N 1
ATOM 738 C CA . GLU A 1 94 ? -12.240 -1.945 -11.604 1.00 84.19 94 GLU A CA 1
ATOM 739 C C . GLU A 1 94 ? -13.321 -1.137 -10.872 1.00 84.19 94 GLU A C 1
ATOM 741 O O . GLU A 1 94 ? -14.380 -1.675 -10.552 1.00 84.19 94 GLU A O 1
ATOM 746 N N . LYS A 1 95 ? -13.103 0.167 -10.656 1.00 71.00 95 LYS A N 1
ATOM 747 C CA . LYS A 1 95 ? -14.136 1.061 -10.116 1.00 71.00 95 LYS A CA 1
ATOM 748 C C . LYS A 1 95 ? -15.206 1.399 -11.158 1.00 71.00 95 LYS A C 1
ATOM 750 O O . LYS A 1 95 ? -16.380 1.420 -10.807 1.00 71.00 95 LYS A O 1
ATOM 755 N N . GLU A 1 96 ? -14.841 1.582 -12.428 1.00 59.34 96 GLU A N 1
ATOM 756 C CA . GLU A 1 96 ? -15.810 1.788 -13.520 1.00 59.34 96 GLU A CA 1
ATOM 757 C C . GLU A 1 96 ? -16.682 0.554 -13.796 1.00 59.34 96 GLU A C 1
ATOM 759 O O . GLU A 1 96 ? -17.866 0.702 -14.097 1.00 59.34 96 GLU A O 1
ATOM 764 N N . LYS A 1 97 ? -16.152 -0.667 -13.630 1.00 55.44 97 LYS A N 1
ATOM 765 C CA . LYS A 1 97 ? -16.940 -1.914 -13.706 1.00 55.44 97 LYS A CA 1
ATOM 766 C C . LYS A 1 97 ? -18.088 -1.958 -12.692 1.00 55.44 97 LYS A C 1
ATOM 768 O O . LYS A 1 97 ? -19.079 -2.627 -12.950 1.00 55.44 97 LYS A O 1
ATOM 773 N N . CYS A 1 98 ? -17.981 -1.235 -11.575 1.00 38.59 98 CYS A N 1
ATOM 774 C CA . CYS A 1 98 ? -19.069 -1.097 -10.605 1.00 38.59 98 CYS A CA 1
ATOM 775 C C . CYS A 1 98 ? -20.238 -0.249 -11.153 1.00 38.59 98 CYS A C 1
ATOM 777 O O . CYS A 1 98 ? -21.383 -0.481 -10.782 1.00 38.59 98 CYS A O 1
ATOM 779 N N . CYS A 1 99 ? -19.963 0.706 -12.052 1.00 38.50 99 CYS A N 1
ATOM 780 C CA . CYS A 1 99 ? -20.976 1.580 -12.660 1.00 38.50 99 CYS A CA 1
ATOM 781 C C . CYS A 1 99 ? -21.500 1.065 -14.012 1.00 38.50 99 CYS A C 1
ATOM 783 O O . CYS A 1 99 ? -22.597 1.438 -14.413 1.00 38.50 99 CYS A O 1
ATOM 785 N N . ASN A 1 100 ? -20.746 0.206 -14.705 1.00 37.22 100 ASN A N 1
ATOM 786 C CA . ASN A 1 100 ? -21.159 -0.455 -15.946 1.00 37.22 100 ASN A CA 1
ATOM 787 C C . ASN A 1 100 ? -21.434 -1.946 -15.703 1.00 37.22 100 ASN A C 1
ATOM 789 O O . ASN A 1 100 ? -20.750 -2.819 -16.241 1.00 37.22 100 ASN A O 1
ATOM 793 N N . SER A 1 101 ? -22.451 -2.246 -14.899 1.00 35.28 101 SER A N 1
ATOM 794 C CA . SER A 1 101 ? -23.133 -3.536 -14.975 1.00 35.28 101 SER A CA 1
ATOM 795 C C . SER A 1 101 ? -23.996 -3.541 -16.240 1.00 35.28 101 SER A C 1
ATOM 797 O O . SER A 1 101 ? -25.033 -2.877 -16.281 1.00 35.28 101 SER A O 1
ATOM 799 N N . LYS A 1 102 ? -23.547 -4.241 -17.283 1.00 38.41 102 LYS A N 1
ATOM 800 C CA . LYS A 1 102 ? -24.498 -4.861 -18.212 1.00 38.41 102 LYS A CA 1
ATOM 801 C C . LYS A 1 102 ? -25.213 -6.004 -17.507 1.00 38.41 102 LYS A C 1
ATOM 803 O O . LYS A 1 102 ? -24.546 -6.661 -16.675 1.00 38.41 102 LYS A O 1
#

Mean predicted aligned error: 5.68 Å

Solvent-accessible surface area (backbone atoms only — not comparable to full-atom values): 6069 Å² total; per-residue (Å²): 131,84,64,73,65,48,27,30,26,36,33,26,65,48,76,66,33,46,51,51,50,52,48,53,66,74,62,63,44,91,80,56,43,64,34,38,32,32,41,19,29,84,61,93,78,89,84,86,61,80,47,50,77,72,43,45,80,30,65,50,57,72,59,54,70,80,56,75,79,46,79,43,79,46,85,45,67,69,71,87,61,62,68,53,45,54,43,53,56,45,56,51,50,61,56,48,50,73,76,58,72,126